Protein AF-A0AAD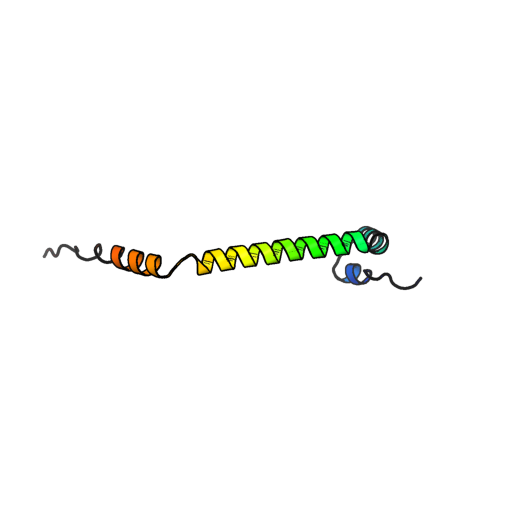9I605-F1 (afdb_monomer_lite)

Secondary structure (DSSP, 8-state):
-PPPTTGGGGGGT--HHHHHHHHH-HHHHHHHHHHHHHHHHHHHHHHHHHHHHS-HHHHHHHHTTSSSSS-------

Organism: NCBI:txid1825666

Sequence (77 aa):
MAPGQFDWFLSIGATPQAVAVLNDQPFLFTVLLIVLIGIFLQGLLLWYIHFATMKPEQKKKKEKKGGDSKARAPAKK

pLDDT: mean 76.63, std 17.74, range [40.19, 97.31]

Structure (mmCIF, N/CA/C/O backbone):
data_AF-A0AAD9I605-F1
#
_entry.id   AF-A0AAD9I605-F1
#
loop_
_atom_site.group_PDB
_atom_site.id
_atom_site.type_symbol
_atom_site.label_atom_id
_atom_site.label_alt_id
_atom_site.label_comp_id
_atom_site.label_asym_id
_atom_site.label_entity_id
_atom_site.label_seq_id
_atom_site.pdbx_PDB_ins_code
_atom_site.Cartn_x
_atom_site.Cartn_y
_atom_site.Cartn_z
_atom_site.occupancy
_atom_site.B_iso_or_equiv
_atom_site.auth_seq_id
_atom_site.auth_comp_id
_atom_site.auth_asym_id
_atom_site.auth_atom_id
_atom_site.pdbx_PDB_model_num
ATOM 1 N N . MET A 1 1 ? 5.015 1.607 -29.199 1.00 52.09 1 MET A N 1
ATOM 2 C CA . MET A 1 1 ? 4.586 0.795 -28.040 1.00 52.09 1 MET A CA 1
ATOM 3 C C . MET A 1 1 ? 3.483 1.568 -27.347 1.00 52.09 1 MET A C 1
ATOM 5 O O . MET A 1 1 ? 3.632 2.777 -27.215 1.00 52.09 1 MET A O 1
ATOM 9 N N . ALA A 1 2 ? 2.355 0.930 -27.032 1.00 63.94 2 ALA A N 1
ATOM 10 C CA . ALA A 1 2 ? 1.302 1.588 -26.261 1.00 63.94 2 ALA A CA 1
ATOM 11 C C . ALA A 1 2 ? 1.855 1.958 -24.870 1.00 63.94 2 ALA A C 1
ATOM 13 O O . ALA A 1 2 ? 2.666 1.186 -24.353 1.00 63.94 2 ALA A O 1
ATOM 14 N N . PRO A 1 3 ? 1.475 3.112 -24.295 1.00 69.88 3 PRO A N 1
ATOM 15 C CA . PRO A 1 3 ? 1.882 3.463 -22.939 1.00 69.88 3 PRO A CA 1
ATOM 16 C C . PRO A 1 3 ? 1.413 2.376 -21.964 1.00 69.88 3 PRO A C 1
ATOM 18 O O . PRO A 1 3 ? 0.274 1.908 -22.046 1.00 69.88 3 PRO A O 1
ATOM 21 N N . GLY A 1 4 ? 2.309 1.951 -21.077 1.00 77.62 4 GLY A N 1
ATOM 22 C CA . GLY A 1 4 ? 2.020 1.001 -20.014 1.00 77.62 4 GLY A CA 1
ATOM 23 C C . GLY A 1 4 ? 1.025 1.583 -19.011 1.00 77.62 4 GLY A C 1
ATOM 24 O O . GLY A 1 4 ? 0.978 2.792 -18.775 1.00 77.62 4 GLY A O 1
ATOM 25 N N . GLN A 1 5 ? 0.222 0.716 -18.393 1.00 83.06 5 GLN A N 1
ATOM 26 C CA . GLN A 1 5 ? -0.812 1.107 -17.427 1.00 83.06 5 GLN A CA 1
ATOM 27 C C . GLN A 1 5 ? -0.245 1.921 -16.249 1.00 83.06 5 GLN A C 1
ATOM 29 O O . GLN A 1 5 ? -0.943 2.761 -15.676 1.00 83.06 5 GLN A O 1
ATOM 34 N N . PHE A 1 6 ? 1.019 1.691 -15.891 1.00 83.62 6 PHE A N 1
ATOM 35 C CA . PHE A 1 6 ? 1.687 2.344 -14.770 1.00 83.62 6 PHE A CA 1
ATOM 36 C C . PHE A 1 6 ? 2.687 3.428 -15.189 1.00 83.62 6 PHE A C 1
ATOM 38 O O . PHE A 1 6 ? 3.401 3.930 -14.332 1.00 83.62 6 PHE A O 1
ATOM 45 N N . ASP A 1 7 ? 2.727 3.867 -16.450 1.00 83.06 7 ASP A N 1
ATOM 46 C CA . ASP A 1 7 ? 3.718 4.863 -16.903 1.00 83.06 7 ASP A CA 1
ATOM 47 C C . ASP A 1 7 ? 3.568 6.228 -16.212 1.00 83.06 7 ASP A C 1
ATOM 49 O O . ASP A 1 7 ? 4.536 6.971 -16.052 1.00 83.06 7 ASP A O 1
ATOM 53 N N . TRP A 1 8 ? 2.376 6.536 -15.693 1.00 86.31 8 TRP A N 1
ATOM 54 C CA . TRP A 1 8 ? 2.152 7.720 -14.865 1.00 86.31 8 TRP A CA 1
ATOM 55 C C . TRP A 1 8 ? 2.903 7.667 -13.522 1.00 86.31 8 TRP A C 1
ATOM 57 O O . TRP A 1 8 ? 3.146 8.722 -12.937 1.00 86.31 8 TRP A O 1
ATOM 67 N N . PHE A 1 9 ? 3.355 6.492 -13.058 1.00 85.19 9 PHE A N 1
ATOM 68 C CA . PHE A 1 9 ? 4.214 6.380 -11.872 1.00 85.19 9 PHE A CA 1
ATOM 69 C C . PHE A 1 9 ? 5.543 7.130 -12.056 1.00 85.19 9 PHE A C 1
ATOM 71 O O . PHE A 1 9 ? 6.121 7.620 -11.087 1.00 85.19 9 PHE A O 1
ATOM 78 N N . LEU A 1 10 ? 6.005 7.303 -13.298 1.00 86.50 10 LEU A N 1
ATOM 79 C CA . LEU A 1 10 ? 7.182 8.120 -13.597 1.00 86.50 10 LEU A CA 1
ATOM 80 C C . LEU A 1 10 ? 6.965 9.590 -13.210 1.00 86.50 10 LEU A C 1
ATOM 82 O O . LEU A 1 10 ? 7.885 10.238 -12.719 1.00 86.50 10 LEU A O 1
ATOM 86 N N . SER A 1 11 ? 5.740 10.109 -13.358 1.00 87.75 11 SER A N 1
ATOM 87 C CA . SER A 1 11 ? 5.411 11.500 -13.006 1.00 87.75 11 SER A CA 1
ATOM 88 C C . SER A 1 11 ? 5.391 11.770 -11.499 1.00 87.75 11 SER A C 1
ATOM 90 O O . SER A 1 11 ? 5.585 12.908 -11.082 1.00 87.75 11 SER A O 1
ATOM 92 N N . ILE A 1 12 ? 5.218 10.729 -10.680 1.00 87.56 12 ILE A N 1
ATOM 93 C CA . ILE A 1 12 ? 5.273 10.811 -9.210 1.00 87.56 12 ILE A CA 1
ATOM 94 C C . ILE A 1 12 ? 6.655 10.423 -8.654 1.00 87.56 12 ILE A C 1
ATOM 96 O O . ILE A 1 12 ? 6.819 10.319 -7.441 1.00 87.56 12 ILE A O 1
ATOM 100 N N . GLY A 1 13 ? 7.651 10.225 -9.530 1.00 88.88 13 GLY A N 1
ATOM 101 C CA . GLY A 1 13 ? 9.045 9.973 -9.156 1.00 88.88 13 GLY A CA 1
ATOM 102 C C . GLY A 1 13 ? 9.443 8.500 -9.034 1.00 88.88 13 GLY A C 1
ATOM 103 O O . GLY A 1 13 ? 10.485 8.205 -8.450 1.00 88.88 13 GLY A O 1
ATOM 104 N N . ALA A 1 14 ? 8.654 7.559 -9.564 1.00 88.69 14 ALA A N 1
ATOM 105 C CA . ALA A 1 14 ? 9.078 6.162 -9.625 1.00 88.69 14 ALA A CA 1
ATOM 106 C C . ALA A 1 14 ? 10.235 5.974 -10.617 1.00 88.69 14 ALA A C 1
ATOM 108 O O . ALA A 1 14 ? 10.319 6.646 -11.646 1.00 88.69 14 ALA A O 1
ATOM 109 N N . THR A 1 15 ? 11.123 5.022 -10.331 1.00 91.00 15 THR A N 1
ATOM 110 C CA . THR A 1 15 ? 12.213 4.693 -11.251 1.00 91.00 15 THR A CA 1
ATOM 111 C C . THR A 1 15 ? 11.676 3.945 -12.481 1.00 91.00 15 THR A C 1
ATOM 113 O O . THR A 1 15 ? 10.742 3.149 -12.353 1.00 91.00 15 THR A O 1
ATOM 116 N N . PRO A 1 16 ? 12.282 4.112 -13.673 1.00 87.31 16 PRO A N 1
ATOM 117 C CA . PRO A 1 16 ? 11.872 3.387 -14.882 1.00 87.31 16 PRO A CA 1
ATOM 118 C C . PRO A 1 16 ? 11.875 1.865 -14.720 1.00 87.31 16 PRO A C 1
ATOM 120 O O . PRO A 1 16 ? 11.020 1.178 -15.267 1.00 87.31 16 PRO A O 1
ATOM 123 N N . GLN A 1 17 ? 12.803 1.341 -13.916 1.00 86.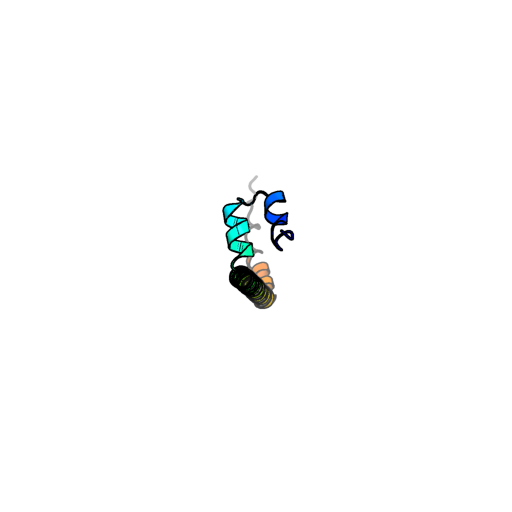75 17 GLN A N 1
ATOM 124 C CA . GLN A 1 17 ? 12.881 -0.081 -13.582 1.00 86.75 17 GLN A CA 1
ATOM 125 C C . GLN A 1 17 ? 11.687 -0.537 -12.738 1.00 86.75 17 GLN A C 1
ATOM 127 O O . GLN A 1 17 ? 11.120 -1.590 -13.010 1.00 86.75 17 GLN A O 1
ATOM 132 N N . ALA A 1 18 ? 11.273 0.262 -11.748 1.00 84.75 18 ALA A N 1
ATOM 133 C CA . ALA A 1 18 ? 10.090 -0.048 -10.954 1.00 84.75 18 ALA A CA 1
ATOM 134 C C . ALA A 1 18 ? 8.830 -0.050 -11.828 1.00 84.75 18 ALA A C 1
ATOM 136 O O . ALA A 1 18 ? 8.017 -0.960 -11.728 1.00 84.75 18 ALA A O 1
ATOM 137 N N . VAL A 1 19 ? 8.697 0.920 -12.735 1.00 87.19 19 VAL A N 1
ATOM 138 C CA . VAL A 1 19 ? 7.553 1.008 -13.655 1.00 87.19 19 VAL A CA 1
ATOM 139 C C . VAL A 1 19 ? 7.523 -0.151 -14.654 1.00 87.19 19 VAL A C 1
ATOM 141 O O . VAL A 1 19 ? 6.452 -0.695 -14.910 1.00 87.19 19 VAL A O 1
ATOM 144 N N . ALA A 1 20 ? 8.678 -0.595 -15.158 1.00 87.62 20 ALA A N 1
ATOM 145 C CA . ALA A 1 20 ? 8.766 -1.786 -16.003 1.00 87.62 20 ALA A CA 1
ATOM 146 C C . AL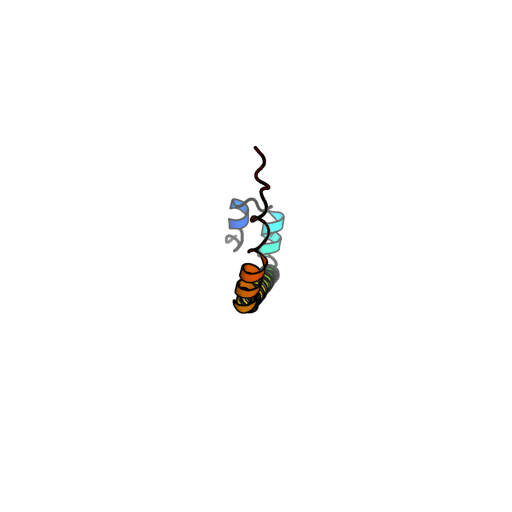A A 1 20 ? 8.284 -3.046 -15.265 1.00 87.62 20 ALA A C 1
ATOM 148 O O . ALA A 1 20 ? 7.409 -3.741 -15.767 1.00 87.62 20 ALA A O 1
ATOM 149 N N . VAL A 1 21 ? 8.749 -3.276 -14.031 1.00 85.75 21 VAL A N 1
ATOM 150 C CA . VAL A 1 21 ? 8.310 -4.419 -13.208 1.00 85.75 21 VAL A CA 1
ATOM 151 C C . VAL A 1 21 ? 6.809 -4.353 -12.895 1.00 85.75 21 VAL A C 1
ATOM 153 O O . VAL A 1 21 ? 6.122 -5.374 -12.932 1.00 85.75 21 VAL A O 1
ATOM 156 N N . LEU A 1 22 ? 6.275 -3.157 -12.625 1.00 86.75 22 LEU A N 1
ATOM 157 C CA . LEU A 1 22 ? 4.838 -2.954 -12.414 1.00 86.75 22 LEU A CA 1
ATOM 158 C C . LEU A 1 22 ? 4.018 -3.290 -13.667 1.00 86.75 22 LEU A C 1
ATOM 160 O O . LEU A 1 22 ? 2.957 -3.904 -13.556 1.00 86.75 22 LEU A O 1
ATOM 164 N N . ASN A 1 23 ? 4.505 -2.906 -14.849 1.00 87.44 23 ASN A N 1
ATOM 165 C CA . ASN A 1 23 ? 3.864 -3.220 -16.124 1.00 87.44 23 ASN A CA 1
ATOM 166 C C . ASN A 1 23 ? 4.011 -4.708 -16.508 1.00 87.44 23 ASN A C 1
ATOM 168 O O . ASN A 1 23 ? 3.082 -5.259 -17.095 1.00 87.44 23 ASN A O 1
ATOM 172 N N . ASP A 1 24 ? 5.117 -5.369 -16.145 1.00 90.06 24 ASP A N 1
ATOM 173 C CA . ASP A 1 24 ? 5.355 -6.798 -16.409 1.00 90.06 24 ASP A CA 1
ATOM 174 C C . ASP A 1 24 ? 4.512 -7.713 -15.506 1.00 90.06 24 ASP A C 1
ATOM 176 O O . ASP A 1 24 ? 4.104 -8.803 -15.913 1.00 90.06 24 ASP A O 1
ATOM 180 N N . GLN A 1 25 ? 4.227 -7.288 -14.270 1.00 89.12 25 GLN A N 1
ATOM 181 C CA . GLN A 1 25 ? 3.486 -8.081 -13.283 1.00 89.12 25 GLN A CA 1
ATOM 182 C C . GLN A 1 25 ? 2.333 -7.292 -12.638 1.00 89.12 25 GLN A C 1
ATOM 184 O O . GLN A 1 25 ? 2.295 -7.125 -11.412 1.00 89.12 25 GLN A O 1
ATOM 189 N N . PRO A 1 26 ? 1.327 -6.864 -13.424 1.00 86.81 26 PRO A N 1
ATOM 190 C CA . PRO A 1 26 ? 0.243 -6.012 -12.934 1.00 86.81 26 PRO A CA 1
ATOM 191 C C . PRO A 1 26 ? -0.556 -6.669 -11.800 1.00 86.81 26 PRO A C 1
ATOM 193 O O . PRO A 1 26 ? -0.951 -6.002 -10.846 1.00 86.81 26 PRO A O 1
ATOM 196 N N . PHE A 1 27 ? -0.734 -7.994 -11.852 1.00 89.06 27 PHE A N 1
ATOM 197 C CA . PHE A 1 27 ? -1.440 -8.749 -10.815 1.00 89.06 27 PHE A CA 1
ATOM 198 C C . PHE A 1 27 ? -0.752 -8.664 -9.445 1.00 89.06 27 PHE A C 1
ATOM 200 O O . PHE A 1 27 ? -1.430 -8.502 -8.431 1.00 89.06 27 PHE A O 1
ATOM 207 N N . LEU A 1 28 ? 0.584 -8.731 -9.403 1.00 88.06 28 LEU A N 1
ATOM 208 C CA . LEU A 1 28 ? 1.344 -8.692 -8.150 1.00 88.06 28 LEU A CA 1
ATOM 209 C C . LEU A 1 28 ? 1.122 -7.357 -7.422 1.00 88.06 28 LEU A C 1
ATOM 211 O O . LEU A 1 28 ? 0.909 -7.323 -6.210 1.00 88.06 28 LEU A O 1
ATOM 215 N N . PHE A 1 29 ? 1.098 -6.264 -8.187 1.00 86.00 29 PHE A N 1
ATOM 216 C CA . PHE A 1 29 ? 0.811 -4.929 -7.675 1.00 86.00 29 PHE A CA 1
ATOM 217 C C . PHE A 1 29 ? -0.639 -4.783 -7.193 1.00 86.00 29 PHE A C 1
ATOM 219 O O . PHE A 1 29 ? -0.882 -4.243 -6.113 1.00 86.00 29 PHE A O 1
ATOM 226 N N . THR A 1 30 ? -1.614 -5.302 -7.946 1.00 88.81 30 THR A N 1
ATOM 227 C CA . THR A 1 30 ? -3.024 -5.288 -7.527 1.00 88.81 30 THR A CA 1
ATOM 228 C C . THR A 1 30 ? -3.233 -6.052 -6.221 1.00 88.81 30 THR A C 1
ATOM 230 O O . THR A 1 30 ? -3.913 -5.552 -5.326 1.00 88.81 30 THR A O 1
ATOM 233 N N . VAL A 1 31 ? -2.618 -7.229 -6.073 1.00 93.62 31 VAL A N 1
ATOM 234 C CA . VAL A 1 31 ? -2.685 -8.005 -4.827 1.00 93.62 31 VAL A CA 1
ATOM 235 C C . VAL A 1 31 ? -2.077 -7.223 -3.666 1.00 93.62 31 VAL A C 1
ATOM 237 O O . VAL A 1 31 ? -2.696 -7.150 -2.606 1.00 93.62 31 VAL A O 1
ATOM 240 N N . LEU A 1 32 ? -0.920 -6.582 -3.864 1.00 91.38 32 LEU A N 1
ATOM 241 C CA . LEU A 1 32 ? -0.305 -5.731 -2.843 1.00 91.38 32 LEU A CA 1
ATOM 242 C C . LEU A 1 32 ? -1.258 -4.618 -2.380 1.00 91.38 32 LEU A C 1
ATOM 244 O O . LEU A 1 32 ? -1.430 -4.422 -1.177 1.00 91.38 32 LEU A O 1
ATOM 248 N N . LEU A 1 33 ? -1.918 -3.923 -3.312 1.00 91.81 33 L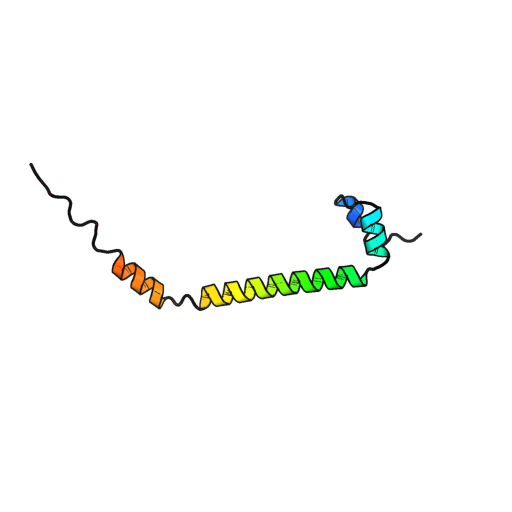EU A N 1
ATOM 249 C CA . LEU A 1 33 ? -2.899 -2.888 -2.974 1.00 91.81 33 LEU A CA 1
ATOM 250 C C . LEU A 1 33 ? -4.094 -3.447 -2.196 1.00 91.81 33 LEU A C 1
ATOM 252 O O . LEU A 1 33 ? -4.498 -2.850 -1.201 1.00 91.81 33 LEU A O 1
ATOM 256 N N . ILE A 1 34 ? -4.638 -4.598 -2.601 1.00 96.06 34 ILE A N 1
ATOM 257 C CA . ILE A 1 34 ? -5.753 -5.247 -1.895 1.00 96.06 34 ILE A CA 1
ATOM 258 C C . ILE A 1 34 ? -5.350 -5.610 -0.463 1.00 96.06 34 ILE A C 1
ATOM 260 O O . ILE A 1 34 ? -6.112 -5.353 0.468 1.00 96.06 34 ILE A O 1
ATOM 264 N N . VAL A 1 35 ? -4.152 -6.167 -0.269 1.00 97.00 35 VAL A N 1
ATOM 265 C CA . VAL A 1 35 ? -3.637 -6.516 1.062 1.00 97.00 35 VAL A CA 1
ATOM 266 C C . VAL A 1 35 ? -3.475 -5.266 1.926 1.00 97.00 35 VAL A C 1
ATOM 268 O O . VAL A 1 35 ? -3.927 -5.264 3.071 1.00 97.00 35 VAL A O 1
ATOM 271 N N . LEU A 1 36 ? -2.899 -4.186 1.387 1.00 96.44 36 LEU A N 1
ATOM 272 C CA . LEU A 1 36 ? -2.774 -2.916 2.106 1.00 96.44 36 LEU A CA 1
ATOM 273 C C . LEU A 1 36 ? -4.145 -2.380 2.525 1.00 96.44 36 LEU A C 1
ATOM 275 O O . LEU A 1 36 ? -4.341 -2.066 3.697 1.00 96.44 36 LEU A O 1
ATOM 279 N N . ILE A 1 37 ? -5.110 -2.333 1.604 1.00 96.88 37 ILE A N 1
ATOM 280 C CA . ILE A 1 37 ? -6.483 -1.899 1.897 1.00 96.88 37 ILE A CA 1
ATOM 281 C C . ILE A 1 37 ? -7.115 -2.792 2.971 1.00 96.88 37 ILE A C 1
ATOM 283 O O . ILE A 1 37 ? -7.727 -2.275 3.903 1.00 96.88 37 ILE A O 1
ATOM 287 N N . GLY A 1 38 ? -6.928 -4.111 2.890 1.00 97.19 38 GLY A N 1
ATOM 288 C CA . GLY A 1 38 ? -7.395 -5.061 3.897 1.00 97.19 38 GLY A CA 1
ATOM 289 C C . GLY A 1 38 ? -6.842 -4.753 5.290 1.00 97.19 38 GLY A C 1
ATOM 290 O O . GLY A 1 38 ? -7.611 -4.666 6.246 1.00 97.19 38 GLY A O 1
ATOM 291 N N . ILE A 1 39 ? -5.535 -4.495 5.399 1.00 97.31 39 ILE A N 1
ATOM 292 C CA . ILE A 1 39 ? -4.882 -4.121 6.663 1.00 97.31 39 ILE A CA 1
ATOM 293 C C . ILE A 1 39 ? -5.408 -2.774 7.177 1.00 97.31 39 ILE A C 1
ATOM 295 O O . ILE A 1 39 ? -5.705 -2.655 8.366 1.00 97.31 39 ILE A O 1
ATOM 299 N N . PHE A 1 40 ? -5.571 -1.771 6.309 1.00 96.44 40 PHE A N 1
ATOM 300 C CA . PHE A 1 40 ? -6.134 -0.473 6.696 1.00 96.44 40 PHE A CA 1
ATOM 301 C C . PHE A 1 40 ? -7.568 -0.608 7.214 1.00 96.44 40 PHE A C 1
ATOM 303 O O . PHE A 1 40 ? -7.878 -0.096 8.289 1.00 96.44 40 PHE A O 1
ATOM 310 N N . LEU A 1 41 ? -8.432 -1.331 6.499 1.00 96.81 41 LEU A N 1
ATOM 311 C CA . LEU A 1 41 ? -9.811 -1.587 6.918 1.00 96.81 41 LEU A CA 1
ATOM 312 C C . LEU A 1 41 ? -9.862 -2.351 8.242 1.00 96.81 41 LEU A C 1
ATOM 314 O O . LEU A 1 41 ? -10.653 -2.006 9.118 1.00 96.81 41 LEU A O 1
ATOM 318 N N . GLN A 1 42 ? -8.992 -3.344 8.423 1.00 94.75 42 GLN A N 1
ATOM 319 C CA . GLN A 1 42 ? -8.903 -4.097 9.668 1.00 94.75 42 GLN A CA 1
ATOM 320 C C . GLN A 1 42 ? -8.417 -3.218 10.829 1.00 94.75 42 GLN A C 1
ATOM 322 O O . GLN A 1 42 ? -8.985 -3.281 11.918 1.00 94.75 42 GLN A O 1
ATOM 327 N N . GLY A 1 43 ? -7.439 -2.339 10.598 1.00 95.38 43 GLY A N 1
ATOM 328 C CA . GLY A 1 43 ? -6.987 -1.346 11.573 1.00 95.38 43 GLY A CA 1
ATOM 329 C C . GLY A 1 43 ? -8.092 -0.362 11.968 1.00 95.38 43 GLY A C 1
ATOM 330 O O . GLY A 1 43 ? -8.297 -0.114 13.155 1.00 95.38 43 GLY A O 1
ATOM 331 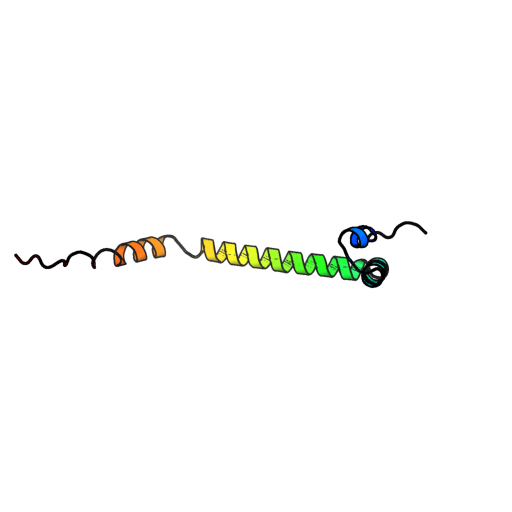N N . LEU A 1 44 ? -8.856 0.143 10.994 1.00 94.62 44 LEU A N 1
ATOM 332 C CA . LEU A 1 44 ? -10.001 1.027 11.236 1.00 94.62 44 LEU A CA 1
ATOM 333 C C . LEU A 1 44 ? -11.128 0.316 11.990 1.00 94.62 44 LEU A C 1
ATOM 335 O O . LEU A 1 44 ? -11.717 0.903 12.894 1.00 94.62 44 LEU A O 1
ATOM 339 N N . LEU A 1 45 ? -11.403 -0.949 11.668 1.00 93.50 45 LEU A N 1
ATOM 340 C CA . LEU A 1 45 ? -12.391 -1.758 12.376 1.00 93.50 45 LEU A CA 1
ATOM 341 C C . LEU A 1 45 ? -11.976 -1.989 13.833 1.00 93.50 45 LEU A C 1
ATOM 343 O O . LEU A 1 45 ? -12.788 -1.817 14.739 1.00 93.50 45 LEU A O 1
ATOM 347 N N . LEU A 1 46 ? -10.708 -2.328 14.076 1.00 92.06 46 LEU A N 1
ATOM 348 C CA . LEU A 1 46 ? -10.167 -2.484 15.427 1.00 92.06 46 LEU A CA 1
ATOM 349 C C . LEU A 1 46 ? -10.208 -1.167 16.206 1.00 92.06 46 LEU A C 1
ATOM 351 O O . LEU A 1 46 ? -10.607 -1.162 17.369 1.00 92.06 46 LEU A O 1
ATOM 355 N N . TRP A 1 47 ? -9.855 -0.050 15.569 1.00 90.31 47 TRP A N 1
ATOM 356 C CA . TRP A 1 47 ? -9.963 1.280 16.164 1.00 90.31 47 TRP A CA 1
ATOM 357 C C . TRP A 1 47 ? -11.414 1.632 16.507 1.00 90.31 47 TRP A C 1
ATOM 359 O O . TRP A 1 47 ? -11.690 2.099 17.611 1.00 90.31 47 TRP A O 1
ATOM 369 N N . TYR A 1 48 ? -12.351 1.343 15.604 1.00 88.31 48 TYR A N 1
ATOM 370 C CA . TYR A 1 48 ? -13.777 1.562 15.821 1.00 88.31 48 TYR A CA 1
ATOM 371 C C . TYR A 1 48 ? -14.310 0.717 16.982 1.00 88.31 48 TYR A C 1
ATOM 373 O O . TYR A 1 48 ? -14.982 1.244 17.868 1.00 88.31 48 TYR A O 1
ATOM 381 N N . ILE A 1 49 ? -13.964 -0.574 17.035 1.00 89.31 49 ILE A N 1
ATOM 382 C CA . ILE A 1 49 ? -14.327 -1.455 18.151 1.00 89.31 49 ILE A CA 1
ATOM 383 C C . ILE A 1 49 ? -13.699 -0.944 19.446 1.00 89.31 49 ILE A C 1
ATOM 385 O O . ILE A 1 49 ? -14.380 -0.890 20.465 1.00 89.31 49 ILE A O 1
ATOM 389 N N . HIS A 1 50 ? -12.435 -0.526 19.438 1.00 82.81 50 HIS A N 1
ATOM 390 C CA . HIS A 1 50 ? -11.776 0.037 20.614 1.00 82.81 50 HIS A CA 1
ATOM 391 C C . HIS A 1 50 ? -12.499 1.297 21.115 1.00 82.81 50 HIS A C 1
ATOM 393 O O . HIS A 1 50 ? -12.811 1.412 22.299 1.00 82.81 50 HIS A O 1
ATOM 399 N N . PHE A 1 51 ? -12.853 2.207 20.209 1.00 82.31 51 PHE A N 1
ATOM 400 C CA . PHE A 1 51 ? -13.608 3.415 20.527 1.00 82.31 51 PHE A CA 1
ATOM 401 C C . PHE A 1 51 ? -15.011 3.104 21.075 1.00 82.31 51 PHE A C 1
ATOM 403 O O . PHE A 1 51 ? -15.424 3.688 22.076 1.00 82.31 51 PHE A O 1
ATOM 410 N N . ALA A 1 52 ? -15.728 2.158 20.464 1.00 82.69 52 ALA A N 1
ATOM 411 C CA . ALA A 1 52 ? -17.079 1.772 20.870 1.00 82.69 52 ALA A CA 1
ATOM 412 C C . ALA A 1 52 ? -17.112 0.950 22.176 1.00 82.69 52 ALA A C 1
ATOM 414 O O . ALA A 1 52 ? -18.035 1.090 22.980 1.00 82.69 52 ALA A O 1
ATOM 415 N N . THR A 1 53 ? -16.108 0.101 22.415 1.00 73.00 53 THR A N 1
ATOM 416 C CA . THR A 1 53 ? -15.994 -0.728 23.631 1.00 73.00 53 THR A CA 1
ATOM 417 C C . THR A 1 53 ? -15.445 0.034 24.832 1.00 73.00 53 THR A C 1
ATOM 419 O O . THR A 1 53 ? -15.695 -0.387 25.964 1.00 73.00 53 THR A O 1
ATOM 422 N N . MET A 1 54 ? -14.808 1.195 24.636 1.00 63.16 54 MET A N 1
ATOM 423 C CA . MET A 1 54 ? -14.603 2.203 25.683 1.00 63.16 54 MET A CA 1
ATOM 424 C C . MET A 1 54 ? -15.940 2.852 26.079 1.00 63.16 54 MET A C 1
ATOM 426 O O . MET A 1 54 ? -16.194 4.042 25.880 1.00 63.16 54 MET A O 1
ATOM 430 N N . LYS A 1 55 ? -16.816 2.024 26.654 1.00 58.00 55 LYS A N 1
ATOM 431 C CA . LYS A 1 55 ? -18.155 2.361 27.118 1.00 58.00 55 LYS A CA 1
ATOM 432 C C . LYS A 1 55 ? -18.124 3.592 28.043 1.00 58.00 55 LYS A C 1
ATOM 434 O O . LYS A 1 55 ? -17.272 3.688 28.934 1.00 58.00 55 LYS A O 1
ATOM 439 N N . PRO A 1 56 ? -19.108 4.502 27.920 1.00 58.97 56 PRO A N 1
ATOM 440 C CA . PRO A 1 56 ? -19.226 5.728 28.719 1.00 58.97 56 PRO A CA 1
ATOM 441 C C . PRO A 1 56 ? -19.296 5.504 30.243 1.00 58.97 56 PRO A C 1
ATOM 443 O O . PRO A 1 56 ? -19.005 6.426 31.009 1.00 58.97 56 PRO A O 1
ATOM 446 N N . GLU A 1 57 ? -19.595 4.289 30.713 1.00 57.94 57 GLU A N 1
ATOM 447 C CA . GLU A 1 57 ? -19.525 3.930 32.139 1.00 57.94 57 GLU A CA 1
ATOM 448 C C . GLU A 1 57 ? -18.116 4.071 32.742 1.00 57.94 57 GLU A C 1
ATOM 450 O O . GLU A 1 57 ? -17.988 4.412 33.919 1.00 57.94 57 GLU A O 1
ATOM 455 N N . GLN A 1 58 ? -17.044 3.895 31.957 1.00 56.22 58 GLN A N 1
ATOM 456 C CA . GLN A 1 58 ? -15.672 4.107 32.439 1.00 56.22 58 GLN A CA 1
ATOM 457 C C . GLN A 1 58 ? -15.287 5.592 32.496 1.00 56.22 58 GLN A C 1
ATOM 459 O O . GLN A 1 58 ? -14.480 5.979 33.344 1.00 56.22 58 GLN A O 1
ATOM 464 N N . LYS A 1 59 ? -15.889 6.438 31.649 1.00 55.81 59 LYS A N 1
ATOM 465 C CA . LYS A 1 59 ? -15.691 7.897 31.687 1.00 55.81 59 LYS A CA 1
ATOM 466 C C . LYS A 1 59 ? -16.368 8.508 32.920 1.0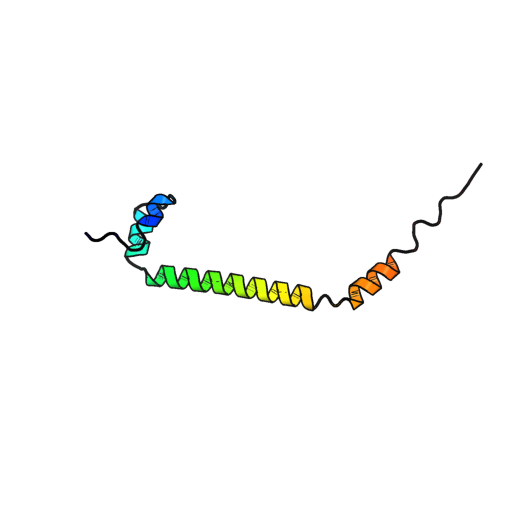0 55.81 59 LYS A C 1
ATOM 468 O O . LYS A 1 59 ? -15.700 9.197 33.685 1.00 55.81 59 LYS A O 1
ATOM 473 N N . LYS A 1 60 ? -17.611 8.108 33.226 1.00 54.72 60 LYS A N 1
ATOM 474 C CA . LYS A 1 60 ? -18.326 8.559 34.439 1.00 54.72 60 LYS A CA 1
ATOM 475 C C . LYS A 1 60 ? -17.656 8.116 35.748 1.00 54.72 60 LYS A C 1
ATOM 477 O O . LYS A 1 60 ? -17.747 8.812 36.757 1.00 54.72 60 LYS A O 1
ATOM 482 N N . LYS A 1 61 ? -16.958 6.973 35.761 1.00 54.81 61 LYS A N 1
ATOM 483 C CA . LYS A 1 61 ? -16.195 6.511 36.939 1.00 54.81 61 LYS A CA 1
ATOM 484 C C . LYS A 1 61 ? -14.854 7.244 37.104 1.00 54.81 61 LYS A C 1
ATOM 486 O O . LYS A 1 61 ? -14.392 7.386 38.234 1.00 54.81 61 LYS A O 1
ATOM 491 N N . LYS A 1 62 ? -14.250 7.727 36.007 1.00 56.41 62 LYS A N 1
ATOM 492 C CA . LYS A 1 62 ? -13.042 8.573 36.034 1.00 56.41 62 LYS A CA 1
ATOM 493 C C . LYS A 1 62 ? -13.353 10.010 36.465 1.00 56.41 62 LYS A C 1
ATOM 495 O O . LYS A 1 62 ? -12.614 10.544 37.283 1.00 56.41 62 LYS A O 1
ATOM 500 N N . GLU A 1 63 ? -14.476 10.585 36.033 1.00 56.12 63 GLU A N 1
ATOM 501 C CA . GLU A 1 63 ? -14.937 11.902 36.513 1.00 56.12 63 GLU A CA 1
ATOM 502 C C . GLU A 1 63 ? -15.233 11.894 38.021 1.00 56.12 63 GLU A C 1
ATOM 504 O O . GLU A 1 63 ? -14.848 12.817 38.732 1.00 56.12 63 GLU A O 1
ATOM 509 N N . LYS A 1 64 ? -15.803 10.803 38.555 1.00 52.94 64 LYS A N 1
ATOM 510 C CA . LYS A 1 64 ? -16.057 10.656 40.001 1.00 52.94 64 LYS A CA 1
ATOM 511 C C . LYS A 1 64 ? -14.805 10.459 40.870 1.00 52.94 64 LYS A C 1
ATOM 513 O O . LYS A 1 64 ? -14.914 10.564 42.085 1.00 52.94 64 LYS A O 1
ATOM 518 N N . LYS A 1 65 ? -13.631 10.169 40.293 1.00 51.56 65 LYS A N 1
ATOM 519 C CA . LYS A 1 65 ? -12.361 10.018 41.039 1.00 51.56 65 LYS A CA 1
ATOM 520 C C . LYS A 1 65 ? -11.425 11.229 40.936 1.00 51.56 65 LYS A C 1
ATOM 522 O O . LYS A 1 65 ? -10.398 11.233 41.602 1.00 51.56 65 LYS A O 1
ATOM 527 N N . GLY A 1 66 ? -11.761 12.242 40.133 1.00 47.66 66 GLY A N 1
ATOM 528 C CA . GLY A 1 66 ? -10.957 13.463 39.965 1.00 47.66 66 GLY A CA 1
ATOM 529 C C . GLY A 1 66 ? -11.404 14.652 40.821 1.00 47.66 66 GLY A C 1
ATOM 530 O O . GLY A 1 66 ? -10.861 15.742 40.674 1.00 47.66 66 GLY A O 1
ATOM 531 N N . GLY A 1 67 ? -12.407 14.461 41.681 1.00 48.97 67 GLY A N 1
ATOM 532 C CA . GLY A 1 67 ? -13.075 15.529 42.419 1.00 48.97 67 GLY A CA 1
ATOM 533 C C . GLY A 1 67 ? -12.818 15.527 43.922 1.00 48.97 67 GLY A C 1
ATOM 534 O O . GLY A 1 67 ? -13.781 15.702 44.644 1.00 48.97 67 GLY A O 1
ATOM 535 N N . ASP A 1 68 ? -11.589 15.298 44.404 1.00 53.31 68 ASP A N 1
ATOM 536 C CA . ASP A 1 68 ? -11.234 15.643 45.798 1.00 53.31 68 ASP A CA 1
ATOM 537 C C . ASP A 1 68 ? -9.713 15.735 46.033 1.00 53.31 68 ASP A C 1
ATOM 539 O O . ASP A 1 68 ? -9.104 14.959 46.765 1.00 53.31 68 ASP A O 1
ATOM 543 N N . SER A 1 69 ? -9.022 16.651 45.350 1.00 47.19 69 SER A N 1
ATOM 544 C CA . SER A 1 69 ? -7.626 16.977 45.719 1.00 47.19 69 SER A CA 1
ATOM 545 C C . SER A 1 69 ? -7.266 18.456 45.575 1.00 47.19 69 SER A C 1
ATOM 547 O O . SER A 1 69 ? -6.099 18.820 45.672 1.00 47.19 69 SER A O 1
ATOM 549 N N . LYS A 1 70 ? -8.257 19.339 45.391 1.00 47.72 70 LYS A N 1
ATOM 550 C CA . LYS A 1 70 ? -8.039 20.796 45.357 1.00 47.72 70 LYS A CA 1
ATOM 551 C C . LYS A 1 70 ? -8.777 21.559 46.464 1.00 47.72 70 LYS A C 1
ATOM 553 O O . LYS A 1 70 ? -8.990 22.758 46.339 1.00 47.72 70 LYS A O 1
ATOM 558 N N . ALA A 1 71 ? -9.120 20.877 47.558 1.00 51.12 71 ALA A N 1
ATOM 559 C CA . ALA A 1 71 ? -9.716 21.467 48.757 1.00 51.12 71 ALA A CA 1
ATOM 560 C C . ALA A 1 71 ? -8.805 21.295 49.986 1.00 51.12 71 ALA A C 1
ATOM 562 O O . ALA A 1 71 ? -9.219 20.794 51.025 1.00 51.12 71 ALA A O 1
ATOM 563 N N . ARG A 1 72 ? -7.534 21.703 49.888 1.00 48.28 72 ARG A N 1
ATOM 564 C CA . ARG A 1 72 ? -6.734 22.002 51.086 1.00 48.28 72 ARG A CA 1
ATOM 565 C C . ARG A 1 72 ? -5.636 23.015 50.781 1.00 48.28 72 ARG A C 1
ATOM 567 O O . ARG A 1 72 ? -4.453 22.707 50.818 1.00 48.28 72 ARG A O 1
ATOM 574 N N . ALA A 1 73 ? -6.043 24.243 50.474 1.00 53.59 73 ALA A N 1
ATOM 575 C CA . ALA A 1 73 ? -5.196 25.393 50.764 1.00 53.59 73 ALA A CA 1
ATOM 576 C C . ALA A 1 73 ? -5.347 25.682 52.269 1.00 53.59 73 ALA A C 1
ATOM 578 O O . ALA A 1 73 ? -6.451 26.036 52.689 1.00 53.59 73 ALA A O 1
ATOM 579 N N . PRO A 1 74 ? -4.321 25.486 53.118 1.00 52.09 74 PRO A N 1
ATOM 580 C CA . PRO A 1 74 ? -4.398 25.980 54.478 1.00 52.09 74 PRO A CA 1
ATOM 581 C C . PRO A 1 74 ? -4.280 27.504 54.424 1.00 52.09 74 PRO A C 1
ATOM 583 O O . PRO A 1 74 ? -3.244 28.054 54.060 1.00 52.09 74 PRO A O 1
ATOM 586 N N . ALA A 1 75 ? -5.363 28.184 54.785 1.00 53.72 75 ALA A N 1
ATOM 587 C CA . ALA A 1 75 ? -5.296 29.570 55.201 1.00 53.72 75 ALA A CA 1
ATOM 588 C C . ALA A 1 75 ? -4.369 29.671 56.422 1.00 53.72 75 ALA A C 1
ATOM 590 O O . ALA A 1 75 ? -4.617 29.014 57.433 1.00 53.72 75 ALA A O 1
ATOM 591 N N . LYS A 1 76 ? -3.333 30.509 56.347 1.00 43.53 76 LYS A N 1
ATOM 592 C CA . LYS A 1 76 ? -2.724 31.132 57.527 1.00 43.53 76 LYS A CA 1
ATOM 593 C C . LYS A 1 76 ? -2.375 32.588 57.216 1.00 43.53 76 LYS A C 1
ATOM 595 O O . LYS A 1 76 ? -1.556 32.853 56.340 1.00 43.53 76 LYS A O 1
ATOM 600 N N . LYS A 1 77 ? -3.081 33.481 57.916 1.00 40.19 77 LYS A N 1
ATOM 601 C CA . LYS A 1 77 ? -2.605 34.802 58.340 1.00 40.19 77 LYS A CA 1
ATOM 602 C C . LYS A 1 77 ? -1.645 34.622 59.512 1.00 40.19 77 LYS A C 1
ATOM 604 O O . LYS A 1 77 ? -1.814 33.607 60.230 1.00 40.19 77 LYS A O 1
#

Radius of gyration: 27.74 Å; chains: 1; bounding box: 32×44×86 Å

Foldseek 3Di:
DPDAPQNCVVVVPDDPVVSVVCSVCVPVVVVVVVVVVVVVVVVVVVVVCVVVVVDCVVVVVVVVVVPPDPPDPDDDD